Protein AF-U6RQ73-F1 (afdb_monomer_lite)

Structure (mmCIF, N/CA/C/O backbone):
data_AF-U6RQ73-F1
#
_entry.id   AF-U6RQ73-F1
#
loop_
_atom_site.group_PDB
_atom_site.id
_atom_site.type_symbol
_atom_site.label_atom_id
_atom_site.label_alt_id
_atom_site.label_comp_id
_atom_site.label_asym_id
_atom_site.label_entity_id
_atom_site.label_seq_id
_atom_site.pdbx_PDB_ins_code
_atom_site.Cartn_x
_atom_site.Cartn_y
_atom_site.Cartn_z
_atom_site.occupancy
_atom_site.B_iso_or_equiv
_atom_site.auth_seq_id
_atom_site.auth_comp_id
_atom_site.auth_asym_id
_atom_site.auth_atom_id
_atom_site.pdbx_PDB_model_num
ATOM 1 N N . MET A 1 1 ? -0.072 -23.131 13.812 1.00 38.81 1 MET A N 1
ATOM 2 C CA . MET A 1 1 ? -0.019 -21.682 14.086 1.00 38.81 1 MET A CA 1
ATOM 3 C C . MET A 1 1 ? -0.961 -21.025 13.100 1.00 38.81 1 MET A C 1
ATOM 5 O O . MET A 1 1 ? -0.625 -20.940 11.928 1.00 38.81 1 MET A O 1
ATOM 9 N N . ASN A 1 2 ? -2.170 -20.684 13.539 1.00 45.22 2 ASN A N 1
ATOM 10 C CA . ASN A 1 2 ? -3.059 -19.852 12.737 1.00 45.22 2 ASN A CA 1
ATOM 11 C C . ASN A 1 2 ? -2.537 -18.428 12.930 1.00 45.22 2 ASN A C 1
ATOM 13 O O . ASN A 1 2 ? -2.812 -17.813 13.953 1.00 45.22 2 ASN A O 1
ATOM 17 N N . ASN A 1 3 ? -1.644 -17.980 12.048 1.00 57.88 3 ASN A N 1
ATOM 18 C CA . ASN A 1 3 ? -1.165 -16.604 12.094 1.00 57.88 3 ASN A CA 1
ATOM 19 C C . ASN A 1 3 ? -2.303 -15.734 11.569 1.00 57.88 3 ASN A C 1
ATOM 21 O O . ASN A 1 3 ? -2.470 -15.640 10.353 1.00 57.88 3 ASN A O 1
ATOM 25 N N . ASP A 1 4 ? -3.092 -15.157 12.474 1.00 64.44 4 ASP A N 1
ATOM 26 C CA . ASP A 1 4 ? -4.132 -14.183 12.147 1.00 64.44 4 ASP A CA 1
ATOM 27 C C . ASP A 1 4 ? -3.492 -13.030 11.369 1.00 64.44 4 ASP A C 1
ATOM 29 O O . ASP A 1 4 ? -2.818 -12.160 11.914 1.00 64.44 4 ASP A O 1
ATOM 33 N N . THR A 1 5 ? -3.629 -13.113 10.052 1.00 87.44 5 THR A N 1
ATOM 34 C CA . THR A 1 5 ? -2.995 -12.239 9.075 1.00 87.44 5 THR A CA 1
ATOM 35 C C . THR A 1 5 ? -4.120 -11.541 8.336 1.00 87.44 5 THR A C 1
ATOM 37 O O . THR A 1 5 ? -4.979 -12.204 7.748 1.00 87.44 5 THR A O 1
ATOM 40 N N . LEU A 1 6 ? -4.143 -10.211 8.370 1.00 95.38 6 LEU A N 1
ATOM 41 C CA . LEU A 1 6 ? -5.157 -9.434 7.665 1.00 95.38 6 LEU A CA 1
ATOM 42 C C . LEU A 1 6 ? -4.652 -9.093 6.266 1.00 95.38 6 LEU A C 1
ATOM 44 O O . LEU A 1 6 ? -3.599 -8.482 6.110 1.00 95.38 6 LEU A O 1
ATOM 48 N N . ILE A 1 7 ? -5.426 -9.454 5.246 1.00 96.94 7 ILE A N 1
ATOM 49 C CA . ILE A 1 7 ? -5.105 -9.142 3.853 1.00 96.94 7 ILE A CA 1
ATOM 50 C C . ILE A 1 7 ? -6.001 -8.000 3.381 1.00 96.94 7 ILE A C 1
ATOM 52 O O . ILE A 1 7 ? -7.220 -8.144 3.265 1.00 96.94 7 ILE A O 1
ATOM 56 N N . LEU A 1 8 ? -5.388 -6.864 3.064 1.00 97.56 8 LEU A N 1
ATOM 57 C CA . LEU A 1 8 ? -6.050 -5.708 2.480 1.00 97.56 8 LEU A CA 1
ATOM 58 C C . LEU A 1 8 ? -5.952 -5.782 0.958 1.00 97.56 8 LEU A C 1
ATOM 60 O O . LEU A 1 8 ? -4.917 -5.484 0.361 1.00 97.56 8 LEU A O 1
ATOM 64 N N . GLN A 1 9 ? -7.061 -6.149 0.325 1.00 97.50 9 GLN A N 1
ATOM 65 C CA . GLN A 1 9 ? -7.201 -6.099 -1.127 1.00 97.50 9 GLN A CA 1
ATOM 66 C C . GLN A 1 9 ? -7.315 -4.647 -1.589 1.00 97.50 9 GLN A C 1
ATOM 68 O O . GLN A 1 9 ? -8.130 -3.890 -1.053 1.00 97.50 9 GLN A O 1
ATOM 73 N N . SER A 1 10 ? -6.533 -4.246 -2.593 1.00 96.69 10 SER A N 1
ATOM 74 C CA . SER A 1 10 ? -6.649 -2.900 -3.164 1.00 96.69 10 SER A CA 1
ATOM 75 C C . SER A 1 10 ? -7.928 -2.735 -3.995 1.00 96.69 10 SER A C 1
ATOM 77 O O . SER A 1 10 ? -8.495 -1.647 -4.070 1.00 96.69 10 SER A O 1
ATOM 79 N N . LYS A 1 11 ? -8.431 -3.822 -4.588 1.00 95.75 11 LYS A N 1
ATOM 80 C CA . LYS A 1 11 ? -9.717 -3.832 -5.292 1.00 95.75 11 LYS A CA 1
ATOM 81 C C . LYS A 1 11 ? -10.897 -3.891 -4.315 1.00 95.75 11 LYS A C 1
ATOM 83 O O . LYS A 1 11 ? -10.789 -4.564 -3.292 1.00 95.75 11 LYS A O 1
ATOM 88 N N . PRO A 1 12 ? -12.036 -3.251 -4.638 1.00 95.69 12 PRO A N 1
ATOM 89 C CA . PRO A 1 12 ? -12.278 -2.351 -5.781 1.00 95.69 12 PRO A CA 1
ATOM 90 C C . PRO A 1 12 ? -11.833 -0.896 -5.519 1.00 95.69 12 PRO A C 1
ATOM 92 O O . PRO A 1 12 ? -11.994 -0.014 -6.361 1.00 95.69 12 PRO A O 1
ATOM 95 N N . TYR A 1 13 ? -11.291 -0.616 -4.334 1.00 95.69 13 TYR A N 1
ATOM 96 C CA . TYR A 1 13 ? -11.025 0.735 -3.836 1.00 95.69 13 TYR A CA 1
ATOM 97 C C . TYR A 1 13 ? -10.049 1.549 -4.696 1.00 95.69 13 TYR A C 1
ATOM 99 O O . TYR A 1 13 ? -10.121 2.780 -4.712 1.00 95.69 13 TYR A O 1
ATOM 107 N N . THR A 1 14 ? -9.146 0.883 -5.416 1.00 94.94 14 THR A N 1
ATOM 108 C CA . THR A 1 14 ? -8.063 1.525 -6.173 1.00 94.94 14 THR A CA 1
ATOM 109 C C . THR A 1 14 ? -8.147 1.309 -7.683 1.00 94.94 14 THR A C 1
ATOM 111 O O . THR A 1 14 ? -7.167 1.558 -8.378 1.00 94.94 14 THR A O 1
ATOM 114 N N . ASP A 1 15 ? -9.292 0.891 -8.232 1.00 93.00 15 ASP A N 1
ATOM 115 C CA . ASP A 1 15 ? -9.430 0.609 -9.676 1.00 93.00 15 ASP A CA 1
ATOM 116 C C . ASP A 1 15 ? -9.199 1.841 -10.571 1.00 93.00 15 ASP A C 1
ATOM 118 O O . ASP A 1 15 ? -8.918 1.717 -11.761 1.00 93.00 15 ASP A O 1
ATOM 122 N N . LYS A 1 16 ? -9.300 3.044 -9.993 1.00 92.94 16 LYS A N 1
ATOM 123 C CA . LYS A 1 16 ? -9.040 4.323 -10.672 1.00 92.94 16 LYS A CA 1
ATOM 124 C C . LYS A 1 16 ? -7.595 4.811 -10.526 1.00 92.94 16 LYS A C 1
ATOM 126 O O . LYS A 1 16 ? -7.251 5.837 -11.106 1.00 92.94 16 LYS A O 1
ATOM 131 N N . VAL A 1 17 ? -6.763 4.125 -9.742 1.00 92.69 17 VAL A N 1
ATOM 132 C CA . VAL A 1 17 ? -5.343 4.460 -9.591 1.00 92.69 17 VAL A CA 1
ATOM 133 C C . VAL A 1 17 ? -4.576 3.792 -10.724 1.00 92.69 17 VAL A C 1
ATOM 135 O O . VAL A 1 17 ? -4.530 2.569 -10.799 1.00 92.69 17 VAL A O 1
ATOM 138 N N . ILE A 1 18 ? -4.001 4.598 -11.617 1.00 91.00 18 ILE A N 1
ATOM 139 C CA . ILE A 1 18 ? -3.363 4.127 -12.851 1.00 91.00 18 ILE A CA 1
ATOM 140 C C . ILE A 1 18 ? -1.833 4.199 -12.731 1.00 91.00 18 ILE A C 1
ATOM 142 O O . ILE A 1 18 ? -1.289 5.224 -12.316 1.00 91.00 18 ILE A O 1
ATOM 146 N N . GLY A 1 19 ? -1.163 3.100 -13.088 1.00 89.50 19 GLY A N 1
ATOM 147 C CA . GLY A 1 19 ? 0.281 2.996 -13.303 1.00 89.50 19 GLY A CA 1
ATOM 148 C C . GLY A 1 19 ? 0.669 3.329 -14.744 1.00 89.50 19 GLY A C 1
ATOM 149 O O . GLY A 1 19 ? 0.197 4.316 -15.305 1.00 89.50 19 GLY A O 1
ATOM 150 N N . PHE A 1 20 ? 1.533 2.523 -15.363 1.00 91.81 20 PHE A N 1
ATOM 151 C CA . PHE A 1 20 ? 1.981 2.777 -16.737 1.00 91.81 20 PHE A CA 1
ATOM 152 C C . PHE A 1 20 ? 0.935 2.402 -17.799 1.00 91.81 20 PHE A C 1
ATOM 154 O O . PHE A 1 20 ? 0.707 3.168 -18.730 1.00 91.81 20 PHE A O 1
ATOM 161 N N . ALA A 1 21 ? 0.288 1.243 -17.674 1.00 91.94 21 ALA A N 1
ATOM 162 C CA . ALA A 1 21 ? -0.614 0.689 -18.690 1.00 91.94 21 ALA A CA 1
ATOM 163 C C . ALA A 1 21 ? -1.995 0.292 -18.137 1.00 91.94 21 ALA A C 1
ATOM 165 O O . ALA A 1 21 ? -2.794 -0.364 -18.813 1.00 91.94 21 ALA A O 1
ATOM 166 N N . GLY A 1 22 ? -2.306 0.694 -16.907 1.00 92.75 22 GLY A N 1
ATOM 167 C CA . GLY A 1 22 ? -3.616 0.490 -16.305 1.00 92.75 22 GLY A CA 1
ATOM 168 C C . GLY A 1 22 ? -3.561 0.479 -14.782 1.00 92.75 22 GLY A C 1
ATOM 169 O O . GLY A 1 22 ? -2.581 0.935 -14.195 1.00 92.75 22 GLY A O 1
ATOM 170 N N . PRO A 1 23 ? -4.614 -0.033 -14.131 1.00 94.12 23 PRO A N 1
ATOM 171 C CA . PRO A 1 23 ? -4.621 -0.195 -12.687 1.00 94.12 23 PRO A CA 1
ATOM 172 C C . PRO A 1 23 ? -3.510 -1.130 -12.206 1.00 94.12 23 PRO A C 1
ATOM 174 O O . PRO A 1 23 ? -3.203 -2.129 -12.862 1.00 94.12 23 PRO A O 1
ATOM 177 N N . THR A 1 24 ? -2.963 -0.834 -11.030 1.00 94.75 24 THR A N 1
ATOM 178 C CA . THR A 1 24 ? -1.898 -1.609 -10.372 1.00 94.75 24 THR A CA 1
ATOM 179 C C . THR A 1 24 ? -2.435 -2.315 -9.124 1.00 94.75 24 THR A C 1
ATOM 181 O O . THR A 1 24 ? -2.121 -1.894 -8.012 1.00 94.75 24 THR A O 1
ATOM 184 N N . PRO A 1 25 ? -3.296 -3.343 -9.261 1.00 96.75 25 PRO A N 1
ATOM 185 C CA . PRO A 1 25 ? -3.868 -4.026 -8.110 1.00 96.75 25 PRO A CA 1
ATOM 186 C C . PRO A 1 25 ? -2.789 -4.695 -7.259 1.00 96.75 25 PRO A C 1
ATOM 188 O O . PRO A 1 25 ? -1.805 -5.211 -7.787 1.00 96.75 25 PRO A O 1
ATOM 191 N N . LEU A 1 26 ? -2.991 -4.704 -5.946 1.00 98.06 26 LEU A N 1
ATOM 192 C CA . LEU A 1 26 ? -2.067 -5.295 -4.983 1.00 98.06 26 LEU A CA 1
ATOM 193 C C . LEU A 1 26 ? -2.787 -5.759 -3.715 1.00 98.06 26 LEU A C 1
ATOM 195 O O . LEU A 1 26 ? -3.935 -5.389 -3.454 1.00 98.06 26 LEU A O 1
ATOM 199 N N . GLU A 1 27 ? -2.074 -6.547 -2.926 1.00 98.25 27 GLU A N 1
ATOM 200 C CA . GLU A 1 27 ? -2.434 -6.959 -1.575 1.00 98.25 27 GLU A CA 1
ATOM 201 C C . GLU A 1 27 ? -1.447 -6.331 -0.590 1.00 98.25 27 GLU A C 1
ATOM 203 O O . GLU A 1 27 ? -0.238 -6.346 -0.826 1.00 98.25 27 GLU A O 1
ATOM 208 N N . ILE A 1 28 ? -1.958 -5.789 0.514 1.00 98.44 28 ILE A N 1
ATOM 209 C CA . ILE A 1 28 ? -1.144 -5.381 1.665 1.00 98.44 28 ILE A CA 1
ATOM 210 C C . ILE A 1 28 ? -1.461 -6.348 2.793 1.00 98.44 28 ILE A C 1
ATOM 212 O O . ILE A 1 28 ? -2.622 -6.494 3.178 1.00 98.44 28 ILE A O 1
ATOM 216 N N . ILE A 1 29 ? -0.443 -7.019 3.304 1.00 98.00 29 ILE A N 1
ATOM 217 C CA . ILE A 1 29 ? -0.586 -8.067 4.303 1.00 98.00 29 ILE A CA 1
ATOM 218 C C . ILE A 1 29 ? -0.123 -7.497 5.640 1.00 98.00 29 ILE A C 1
ATOM 220 O O . ILE A 1 29 ? 1.003 -7.011 5.751 1.00 98.00 29 ILE A O 1
ATOM 224 N N . LEU A 1 30 ? -1.000 -7.529 6.643 1.00 97.88 30 LEU A N 1
ATOM 225 C CA . LEU A 1 30 ? -0.685 -7.140 8.012 1.00 97.88 30 LEU A CA 1
ATOM 226 C C . LEU A 1 30 ? -0.489 -8.388 8.867 1.00 97.88 30 LEU A C 1
ATOM 228 O O . LEU A 1 30 ? -1.312 -9.306 8.835 1.00 97.88 30 LEU A O 1
ATOM 232 N N . ASP A 1 31 ? 0.588 -8.409 9.641 1.00 96.50 31 ASP A N 1
ATOM 233 C CA . ASP A 1 31 ? 0.806 -9.429 10.657 1.00 96.50 31 ASP A CA 1
ATOM 234 C C . ASP A 1 31 ? -0.135 -9.255 11.863 1.00 96.50 31 ASP A C 1
ATOM 236 O O . ASP A 1 31 ? -0.881 -8.280 11.977 1.00 96.50 31 ASP A O 1
ATOM 240 N N . ALA A 1 32 ? -0.070 -10.203 12.799 1.00 93.88 32 ALA A N 1
ATOM 241 C CA . ALA A 1 32 ? -0.881 -10.185 14.015 1.00 93.88 32 ALA A CA 1
ATOM 242 C C . ALA A 1 32 ? -0.596 -8.980 14.938 1.00 93.88 32 ALA A C 1
ATOM 244 O O . ALA A 1 32 ? -1.393 -8.690 15.828 1.00 93.88 32 ALA A O 1
ATOM 245 N N . SER A 1 33 ? 0.525 -8.272 14.745 1.00 94.31 33 SER A N 1
ATOM 246 C CA . SER A 1 33 ? 0.834 -7.021 15.451 1.00 94.31 33 SER A CA 1
ATOM 247 C C . SER A 1 33 ? 0.265 -5.780 14.753 1.00 94.31 33 SER A C 1
ATOM 249 O O . SER A 1 33 ? 0.425 -4.666 15.250 1.00 94.31 33 SER A O 1
ATOM 251 N N . GLY A 1 34 ? -0.408 -5.959 13.611 1.00 95.56 34 GLY A N 1
ATOM 252 C CA . GLY A 1 34 ? -0.969 -4.882 12.801 1.00 95.56 34 GLY A CA 1
ATOM 253 C C . GLY A 1 34 ? 0.067 -4.156 11.943 1.00 95.56 34 GLY A C 1
ATOM 254 O O . GLY A 1 34 ? -0.222 -3.071 11.438 1.00 95.56 34 GLY A O 1
ATOM 255 N N . LYS A 1 35 ? 1.269 -4.717 11.774 1.00 97.62 35 LYS A N 1
ATOM 256 C CA . LYS A 1 35 ? 2.331 -4.148 10.935 1.00 97.62 35 LYS A CA 1
ATOM 257 C C . LYS A 1 35 ? 2.320 -4.780 9.553 1.00 97.62 35 LYS A C 1
ATOM 259 O O . LYS A 1 35 ? 2.013 -5.958 9.400 1.00 97.62 35 LYS A O 1
ATOM 264 N N . ILE A 1 36 ? 2.680 -3.997 8.541 1.00 98.38 36 ILE A N 1
ATOM 265 C CA . ILE A 1 36 ? 2.796 -4.469 7.162 1.00 98.38 36 ILE A CA 1
ATOM 266 C C . ILE A 1 36 ? 3.944 -5.474 7.098 1.00 98.38 36 ILE A C 1
ATOM 268 O O . ILE A 1 36 ? 5.106 -5.117 7.293 1.00 98.38 36 ILE A O 1
ATOM 272 N N . SER A 1 37 ? 3.625 -6.731 6.823 1.00 97.81 37 SER A N 1
ATOM 273 C CA . SER A 1 37 ? 4.616 -7.789 6.631 1.00 97.81 37 SER A CA 1
ATOM 274 C C . SER A 1 37 ? 5.041 -7.896 5.170 1.00 97.81 37 SER A C 1
ATOM 276 O O . SER A 1 37 ? 6.211 -8.158 4.887 1.00 97.81 37 SER A O 1
ATOM 278 N N . GLU A 1 38 ? 4.115 -7.646 4.242 1.00 97.75 38 GLU A N 1
ATOM 279 C CA . GLU A 1 38 ? 4.362 -7.756 2.809 1.00 97.75 38 GLU A CA 1
ATOM 280 C C . GLU A 1 38 ? 3.397 -6.884 1.991 1.00 97.75 38 GLU A C 1
ATOM 282 O O . GLU A 1 38 ? 2.217 -6.741 2.318 1.00 97.75 38 GLU A O 1
ATOM 287 N N . VAL A 1 39 ? 3.901 -6.333 0.883 1.00 98.25 39 VAL A N 1
ATOM 288 C CA . VAL A 1 39 ? 3.085 -5.776 -0.202 1.00 98.25 39 VAL A CA 1
ATOM 289 C C . VAL A 1 39 ? 3.306 -6.625 -1.445 1.00 98.25 39 VAL A C 1
ATOM 291 O O . VAL A 1 39 ? 4.428 -6.743 -1.938 1.00 98.25 39 VAL A O 1
ATOM 294 N N . LYS A 1 40 ? 2.228 -7.189 -1.982 1.00 97.12 40 LYS A N 1
ATOM 295 C CA . LYS A 1 40 ? 2.274 -8.093 -3.129 1.00 97.12 40 LYS A CA 1
ATOM 296 C C . LYS A 1 40 ? 1.530 -7.500 -4.309 1.00 97.12 40 LYS A C 1
ATOM 298 O O . LYS A 1 40 ? 0.323 -7.283 -4.255 1.00 97.12 40 LYS A O 1
ATOM 303 N N . LEU A 1 41 ? 2.245 -7.274 -5.406 1.00 96.56 41 LEU A N 1
ATOM 304 C CA . LEU A 1 41 ? 1.629 -6.831 -6.650 1.00 96.56 41 LEU A CA 1
ATOM 305 C C . LEU A 1 41 ? 0.821 -7.979 -7.273 1.00 96.56 41 LEU A C 1
ATOM 307 O O . LEU A 1 41 ? 1.322 -9.094 -7.430 1.00 96.56 41 LEU A O 1
ATOM 311 N N . LEU A 1 42 ? -0.426 -7.703 -7.641 1.00 96.25 42 LEU A N 1
ATOM 312 C CA . LEU A 1 42 ? -1.292 -8.637 -8.355 1.00 96.25 42 LEU A CA 1
ATOM 313 C C . LEU 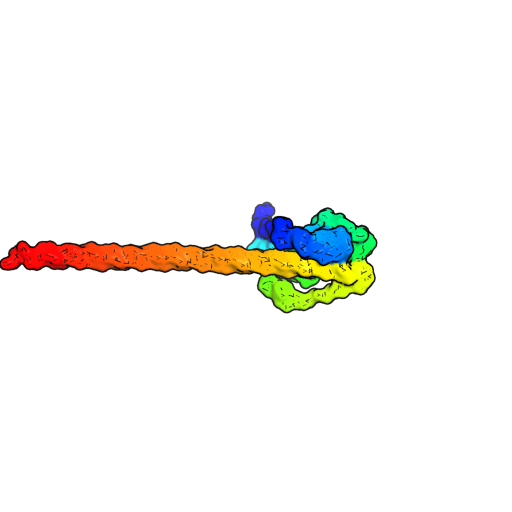A 1 42 ? -1.105 -8.490 -9.878 1.00 96.25 42 LEU A C 1
ATOM 315 O O . LEU A 1 42 ? -0.499 -7.514 -10.344 1.00 96.25 42 LEU A O 1
ATOM 319 N N . PRO A 1 43 ? -1.636 -9.433 -10.683 1.00 94.31 43 PRO A N 1
ATOM 320 C CA . PRO A 1 43 ? -1.606 -9.320 -12.135 1.00 94.31 43 PRO A CA 1
ATOM 321 C C . PRO A 1 43 ? -2.148 -7.970 -12.612 1.00 94.31 43 PRO A C 1
ATOM 323 O O . PRO A 1 43 ? -3.255 -7.555 -12.259 1.00 94.31 43 PRO A O 1
ATOM 326 N N . ASN A 1 44 ? -1.349 -7.287 -13.421 1.00 92.75 44 ASN A N 1
ATOM 327 C CA . ASN A 1 44 ? -1.613 -5.944 -13.916 1.00 92.75 44 ASN A CA 1
ATOM 328 C C . ASN A 1 44 ? -1.202 -5.844 -15.391 1.00 92.75 44 ASN A C 1
ATOM 330 O O . ASN A 1 44 ? -0.718 -6.812 -15.978 1.00 92.75 44 ASN A O 1
ATOM 334 N N . LYS A 1 45 ? -1.460 -4.688 -16.004 1.00 93.38 45 LYS A N 1
ATOM 335 C CA . LYS A 1 45 ? -1.212 -4.467 -17.434 1.00 93.38 45 LYS A CA 1
ATOM 336 C C . LYS A 1 45 ? 0.121 -3.780 -17.727 1.00 93.38 45 LYS A C 1
ATOM 338 O O . LYS A 1 45 ? 0.426 -3.590 -18.901 1.00 93.38 45 LYS A O 1
ATOM 343 N N . ASP A 1 46 ? 0.890 -3.396 -16.707 1.00 91.62 46 ASP A N 1
ATOM 344 C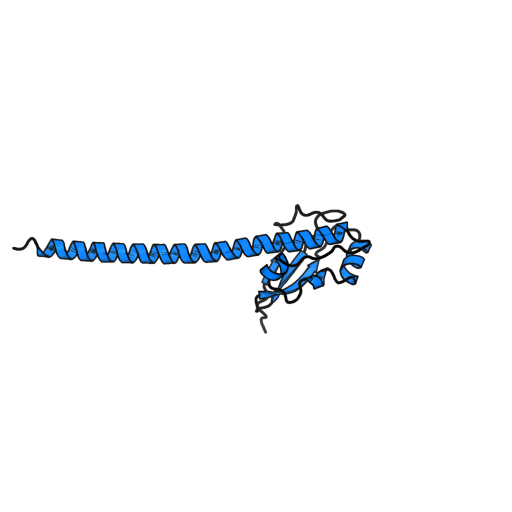 CA . ASP A 1 46 ? 2.174 -2.725 -16.905 1.00 91.62 46 ASP A CA 1
ATOM 345 C C . ASP A 1 46 ? 3.173 -3.654 -17.595 1.00 91.62 46 ASP A C 1
ATOM 347 O O . ASP A 1 46 ? 3.150 -4.877 -17.443 1.00 91.62 46 ASP A O 1
ATOM 351 N N . THR A 1 47 ? 4.074 -3.058 -18.377 1.00 94.19 47 THR A N 1
ATOM 352 C CA . THR A 1 47 ? 5.102 -3.813 -19.088 1.00 94.19 47 THR A CA 1
ATOM 353 C C . THR A 1 47 ? 5.972 -4.570 -18.076 1.00 94.19 47 THR A C 1
ATOM 355 O O . THR A 1 47 ? 6.557 -3.923 -17.200 1.00 94.19 47 THR A O 1
ATOM 358 N N . PRO A 1 48 ? 6.152 -5.901 -18.216 1.00 94.81 48 PRO A N 1
ATOM 359 C CA . PRO A 1 48 ? 6.868 -6.724 -17.235 1.00 94.81 48 PRO A CA 1
ATOM 360 C C . PRO A 1 48 ? 8.251 -6.188 -16.850 1.00 94.81 48 PRO A C 1
ATOM 362 O O . PRO A 1 48 ? 8.632 -6.232 -15.686 1.00 94.81 48 PRO A O 1
ATOM 365 N N . LYS A 1 49 ? 8.974 -5.597 -17.812 1.00 96.94 49 LYS A N 1
ATOM 366 C CA . LYS A 1 49 ? 10.275 -4.955 -17.581 1.00 96.94 49 LYS A CA 1
ATOM 367 C C . LYS A 1 49 ? 10.223 -3.867 -16.497 1.00 96.94 49 LYS A C 1
ATOM 369 O O . LYS A 1 49 ? 11.115 -3.814 -15.661 1.00 96.94 49 LYS A O 1
ATOM 374 N N . TYR A 1 50 ? 9.213 -2.996 -16.511 1.00 96.12 50 TYR A N 1
ATOM 375 C CA . TYR A 1 50 ? 9.103 -1.894 -15.545 1.00 96.12 50 TYR A CA 1
ATOM 376 C C . TYR A 1 50 ? 8.667 -2.384 -14.167 1.00 96.12 50 TYR A C 1
ATOM 378 O O . TYR A 1 50 ? 9.168 -1.899 -13.155 1.00 96.12 50 TYR A O 1
ATOM 386 N N . VAL A 1 51 ? 7.787 -3.387 -14.131 1.00 96.12 51 VAL A N 1
ATOM 387 C CA . VAL A 1 51 ? 7.410 -4.069 -12.888 1.00 96.12 51 VAL A CA 1
ATOM 388 C C . VAL A 1 51 ? 8.640 -4.698 -12.237 1.00 96.12 51 VAL A C 1
ATOM 390 O O . VAL A 1 51 ? 8.865 -4.489 -11.049 1.00 96.12 51 VAL A O 1
ATOM 393 N N . GLN A 1 52 ? 9.471 -5.395 -13.016 1.00 97.38 52 GLN A N 1
ATOM 394 C CA . GLN A 1 52 ? 10.683 -6.028 -12.501 1.00 97.38 52 GLN A CA 1
ATOM 395 C C . GLN A 1 52 ? 11.675 -5.002 -11.946 1.00 97.38 52 GLN A C 1
ATOM 397 O O . GLN A 1 52 ? 12.152 -5.180 -10.834 1.00 97.38 52 GLN A O 1
ATOM 402 N N . ILE A 1 53 ? 11.906 -3.887 -12.652 1.00 97.69 53 ILE A N 1
ATOM 403 C CA . ILE A 1 53 ? 12.755 -2.790 -12.155 1.00 97.69 53 ILE A CA 1
ATOM 404 C C . ILE A 1 53 ? 12.256 -2.281 -10.793 1.00 97.69 53 ILE A C 1
ATOM 406 O O . ILE A 1 53 ? 13.052 -2.091 -9.881 1.00 97.69 53 ILE A O 1
ATOM 410 N N . ALA A 1 54 ? 10.943 -2.088 -10.631 1.00 97.25 54 ALA A N 1
ATOM 411 C CA . ALA A 1 54 ? 10.379 -1.642 -9.359 1.00 97.25 54 ALA A CA 1
ATOM 412 C C . ALA A 1 54 ? 10.536 -2.685 -8.234 1.00 97.25 54 ALA A C 1
ATOM 414 O O . ALA A 1 54 ? 10.761 -2.318 -7.081 1.00 97.25 54 ALA A O 1
ATOM 415 N N . ILE A 1 55 ? 10.415 -3.978 -8.553 1.00 96.56 55 ILE A N 1
ATOM 416 C CA . ILE A 1 55 ? 10.612 -5.076 -7.594 1.00 96.56 55 ILE A CA 1
ATOM 417 C C . ILE A 1 55 ? 12.082 -5.175 -7.173 1.00 96.56 55 ILE A C 1
ATOM 419 O O . ILE A 1 55 ? 12.357 -5.270 -5.976 1.00 96.56 55 ILE A O 1
ATOM 423 N N . ASP A 1 56 ? 13.006 -5.126 -8.131 1.00 97.94 56 ASP A N 1
ATOM 424 C CA . ASP A 1 56 ? 14.448 -5.278 -7.904 1.00 97.94 56 ASP A CA 1
ATOM 425 C C . ASP A 1 56 ? 15.026 -4.116 -7.088 1.00 97.94 56 ASP A C 1
ATOM 427 O O . ASP A 1 56 ? 15.876 -4.334 -6.227 1.00 97.94 56 ASP A O 1
ATOM 431 N N . ASP A 1 57 ? 14.506 -2.902 -7.287 1.00 97.94 57 ASP A N 1
ATOM 432 C CA . ASP A 1 57 ? 14.840 -1.723 -6.474 1.00 97.94 57 ASP A CA 1
ATOM 433 C C . ASP A 1 57 ? 14.259 -1.796 -5.046 1.00 97.94 57 ASP A C 1
ATOM 435 O O . ASP A 1 57 ? 14.547 -0.972 -4.184 1.00 97.94 57 ASP A O 1
ATOM 439 N N . GLY A 1 58 ? 13.439 -2.812 -4.760 1.00 97.62 58 GLY A N 1
ATOM 440 C CA . GLY A 1 58 ? 12.889 -3.054 -3.432 1.00 97.62 58 GLY A CA 1
ATOM 441 C C . GLY A 1 58 ? 11.662 -2.209 -3.100 1.00 97.62 58 GLY A C 1
ATOM 442 O O . GLY A 1 58 ? 11.281 -2.157 -1.929 1.00 97.62 58 GLY A O 1
ATOM 443 N N . LEU A 1 59 ? 10.995 -1.606 -4.093 1.00 98.31 59 LEU A N 1
ATOM 444 C CA . LEU A 1 59 ? 9.849 -0.718 -3.870 1.00 98.31 59 LEU A CA 1
ATOM 445 C C . LEU A 1 59 ? 8.758 -1.372 -3.014 1.00 98.31 59 LEU A C 1
ATOM 447 O O . LEU A 1 59 ? 8.260 -0.757 -2.078 1.00 98.31 59 LEU A O 1
ATOM 451 N N . LEU A 1 60 ? 8.409 -2.634 -3.288 1.00 97.88 60 LEU A N 1
ATOM 452 C CA . LEU A 1 60 ? 7.364 -3.353 -2.542 1.00 97.88 60 LEU A CA 1
ATOM 453 C C . LEU A 1 60 ? 7.709 -3.559 -1.058 1.00 97.88 60 LEU A C 1
ATOM 455 O O . LEU A 1 60 ? 6.815 -3.712 -0.234 1.00 97.88 60 LEU A O 1
ATOM 459 N N . LYS A 1 61 ? 8.996 -3.521 -0.699 1.00 98.25 61 LYS A N 1
ATOM 460 C CA . LYS A 1 61 ? 9.470 -3.688 0.681 1.00 98.25 61 LYS A CA 1
ATOM 461 C C . LYS A 1 61 ? 9.547 -2.365 1.442 1.00 98.25 61 LYS A C 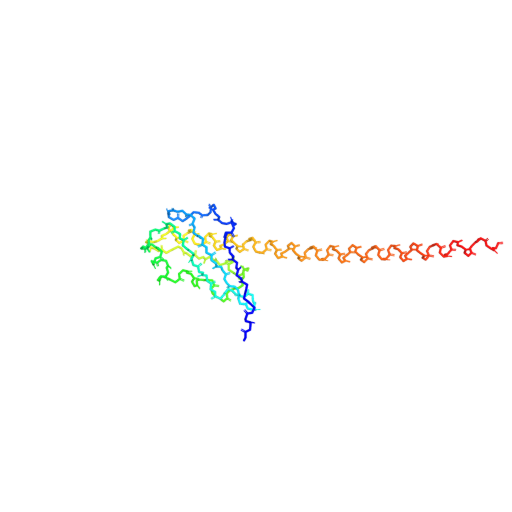1
ATOM 463 O O . LYS A 1 61 ? 9.832 -2.379 2.637 1.00 98.25 61 LYS A O 1
ATOM 468 N N . ALA A 1 62 ? 9.284 -1.229 0.787 1.00 98.38 62 ALA A N 1
ATOM 469 C CA . ALA A 1 62 ? 9.421 0.101 1.381 1.00 98.38 62 ALA A CA 1
ATOM 470 C C . ALA A 1 62 ? 8.532 0.322 2.619 1.00 98.38 62 ALA A C 1
ATOM 472 O O . ALA A 1 62 ? 8.815 1.215 3.420 1.00 98.38 62 ALA A O 1
ATOM 473 N N . TRP A 1 63 ? 7.481 -0.487 2.781 1.00 98.56 63 TRP A N 1
ATOM 474 C CA . TRP A 1 63 ? 6.516 -0.385 3.875 1.00 98.56 63 TRP A CA 1
ATOM 475 C C . TRP A 1 63 ? 6.649 -1.474 4.945 1.00 98.56 63 TRP A C 1
ATOM 477 O O . TRP A 1 63 ? 5.926 -1.426 5.937 1.00 98.56 63 TRP A O 1
ATOM 487 N N . ASN A 1 64 ? 7.557 -2.439 4.781 1.00 98.31 64 ASN A N 1
ATOM 488 C CA . ASN A 1 64 ? 7.661 -3.565 5.707 1.00 98.31 64 ASN A CA 1
ATOM 489 C C . ASN A 1 64 ? 8.015 -3.097 7.131 1.00 98.31 64 ASN A C 1
ATOM 491 O O . ASN A 1 64 ? 8.906 -2.271 7.329 1.00 98.31 64 ASN A O 1
ATOM 495 N N . GLY A 1 65 ? 7.325 -3.654 8.126 1.00 98.00 65 GLY A N 1
ATOM 496 C CA . GLY A 1 65 ? 7.488 -3.347 9.549 1.00 98.00 65 GLY A CA 1
ATOM 497 C C . GLY A 1 65 ? 6.778 -2.075 10.026 1.00 98.00 65 GLY A C 1
ATOM 498 O O . GLY A 1 65 ? 6.777 -1.800 11.232 1.00 98.00 65 GLY A O 1
ATOM 499 N N . LEU A 1 66 ? 6.159 -1.316 9.120 1.00 98.50 66 LEU A N 1
ATOM 500 C CA . LEU A 1 66 ? 5.413 -0.104 9.450 1.00 98.50 66 LEU A CA 1
ATOM 501 C C . LEU A 1 66 ? 3.965 -0.431 9.800 1.00 98.50 66 LEU A C 1
ATOM 503 O O . LEU A 1 66 ? 3.367 -1.345 9.231 1.00 98.50 66 LEU A O 1
ATOM 507 N N . THR A 1 67 ? 3.375 0.341 10.706 1.00 98.25 67 THR A N 1
ATOM 508 C CA . THR A 1 67 ? 1.915 0.375 10.847 1.00 98.25 67 THR A CA 1
ATOM 509 C C . THR A 1 67 ? 1.279 1.075 9.637 1.00 98.25 67 THR A C 1
ATOM 511 O O . THR A 1 67 ? 1.951 1.845 8.943 1.00 98.25 67 THR A O 1
ATOM 514 N N . PRO A 1 68 ? -0.021 0.868 9.369 1.00 98.06 68 PRO A N 1
ATOM 515 C CA . PRO A 1 68 ? -0.753 1.611 8.343 1.00 98.06 68 PRO A CA 1
ATOM 516 C C . PRO A 1 68 ? -0.596 3.137 8.443 1.00 98.06 68 PRO A C 1
ATOM 518 O O . PRO A 1 68 ? -0.391 3.800 7.425 1.00 98.06 68 PRO A O 1
ATOM 521 N N . GLN A 1 69 ? -0.612 3.700 9.653 1.00 97.56 69 GLN A N 1
ATOM 522 C CA . GLN A 1 69 ? -0.442 5.138 9.875 1.00 97.56 69 GLN A CA 1
ATOM 523 C C . GLN A 1 69 ? 0.988 5.604 9.567 1.00 97.56 69 GLN A C 1
ATOM 525 O O . GLN A 1 69 ? 1.178 6.622 8.901 1.00 97.56 69 GLN A O 1
ATOM 530 N N . GLU A 1 70 ? 2.002 4.850 10.003 1.00 98.31 70 GLU A N 1
ATOM 531 C CA . GLU A 1 70 ? 3.410 5.130 9.684 1.00 98.31 70 GLU A CA 1
ATOM 532 C C . GLU A 1 70 ? 3.661 5.046 8.171 1.00 98.31 70 GLU A C 1
ATOM 534 O O . GLU A 1 70 ? 4.353 5.888 7.597 1.00 98.31 70 GLU A O 1
ATOM 539 N N . ALA A 1 71 ? 3.063 4.054 7.512 1.00 98.31 71 ALA A N 1
ATOM 540 C CA . ALA A 1 71 ? 3.155 3.843 6.075 1.00 98.31 71 ALA A CA 1
ATOM 541 C C . ALA A 1 71 ? 2.519 4.983 5.264 1.00 98.31 71 ALA A C 1
ATOM 543 O O . ALA A 1 71 ? 3.084 5.368 4.240 1.00 98.31 71 ALA A O 1
ATOM 544 N N . LEU A 1 72 ? 1.398 5.548 5.725 1.00 98.12 72 LEU A N 1
ATOM 545 C CA . LEU A 1 72 ? 0.776 6.736 5.124 1.00 98.12 72 LEU A CA 1
ATOM 546 C C . LEU A 1 72 ? 1.639 7.995 5.287 1.00 98.12 72 LEU A C 1
ATOM 548 O O . LEU A 1 72 ? 1.716 8.815 4.378 1.00 98.12 72 LEU A O 1
ATOM 552 N N . ALA A 1 73 ? 2.316 8.148 6.427 1.00 97.75 73 ALA A N 1
ATOM 553 C CA . ALA A 1 73 ? 3.203 9.285 6.672 1.00 97.75 73 ALA A CA 1
ATOM 554 C C . ALA A 1 73 ? 4.545 9.180 5.923 1.00 97.75 73 ALA A C 1
ATOM 556 O O . ALA A 1 73 ? 5.251 10.179 5.749 1.00 97.75 73 ALA A O 1
ATOM 557 N N . LYS A 1 74 ? 4.928 7.976 5.486 1.00 97.50 74 LYS A N 1
ATOM 558 C CA . LYS A 1 74 ? 6.199 7.734 4.806 1.00 97.50 74 LYS A CA 1
ATOM 559 C C . LYS A 1 74 ? 6.161 8.239 3.365 1.00 97.50 74 LYS A C 1
ATOM 561 O O . LYS A 1 74 ? 5.400 7.759 2.529 1.00 97.50 74 LYS A O 1
ATOM 566 N N . LYS A 1 75 ? 7.106 9.118 3.026 1.00 97.00 75 LYS A N 1
ATOM 567 C CA . LYS A 1 75 ? 7.413 9.442 1.631 1.00 97.00 75 LYS A CA 1
ATOM 568 C C . LYS A 1 75 ? 8.211 8.299 0.995 1.00 97.00 75 LYS A C 1
ATOM 570 O O . LYS A 1 75 ? 9.281 7.944 1.486 1.00 97.00 75 LYS A O 1
ATOM 575 N N . VAL A 1 76 ? 7.685 7.744 -0.093 1.00 97.62 76 VAL A N 1
ATOM 576 C CA . VAL A 1 76 ? 8.344 6.715 -0.907 1.00 97.62 76 VAL A CA 1
ATOM 577 C C . VAL A 1 76 ? 8.610 7.297 -2.287 1.00 97.62 76 VAL A C 1
ATOM 579 O O . VAL A 1 76 ? 7.703 7.845 -2.916 1.00 97.62 76 VAL A O 1
ATOM 582 N N . ASP A 1 77 ? 9.857 7.212 -2.739 1.00 97.06 77 ASP A N 1
ATOM 583 C CA . ASP A 1 77 ? 10.264 7.750 -4.031 1.00 97.06 77 ASP A CA 1
ATOM 584 C C . ASP A 1 77 ? 9.999 6.748 -5.163 1.00 97.06 77 ASP A C 1
ATOM 586 O O . ASP A 1 77 ? 9.965 5.532 -4.972 1.00 97.06 77 ASP A O 1
ATOM 590 N N . ALA A 1 78 ? 9.769 7.275 -6.365 1.00 97.38 78 ALA A N 1
ATOM 591 C CA . ALA A 1 78 ? 9.572 6.454 -7.551 1.00 97.38 78 ALA A CA 1
ATOM 592 C C . ALA A 1 78 ? 10.914 5.933 -8.088 1.00 97.38 78 ALA A C 1
ATOM 594 O O . ALA A 1 78 ? 11.917 6.645 -8.061 1.00 97.38 78 ALA A O 1
ATOM 595 N N . VAL A 1 79 ? 10.902 4.731 -8.664 1.00 97.88 79 VAL A N 1
ATOM 596 C CA . VAL A 1 79 ? 12.107 4.070 -9.172 1.00 97.88 79 VAL A CA 1
ATOM 597 C C . VAL A 1 79 ? 12.480 4.617 -10.551 1.00 97.88 79 VAL A C 1
ATOM 599 O O . VAL A 1 79 ? 11.632 4.774 -11.442 1.00 97.88 79 VAL A O 1
ATOM 602 N N . SER A 1 80 ? 13.766 4.910 -10.746 1.00 97.12 80 SER A N 1
ATOM 603 C CA . SER A 1 80 ? 14.300 5.353 -12.038 1.00 97.12 80 SER A CA 1
ATOM 604 C C . SER A 1 80 ? 14.123 4.269 -13.102 1.00 97.12 80 SER A C 1
ATOM 606 O O . SER A 1 80 ? 14.395 3.097 -12.870 1.00 97.12 80 SER A O 1
ATOM 608 N N . GLY A 1 81 ? 13.641 4.649 -14.287 1.00 95.88 81 GLY A N 1
ATOM 609 C CA . GLY A 1 81 ? 13.358 3.696 -15.367 1.00 95.88 81 GLY A CA 1
ATOM 610 C C . GLY A 1 81 ? 12.044 2.918 -15.218 1.00 95.88 81 GLY A C 1
ATOM 611 O O . GLY A 1 81 ? 11.668 2.226 -16.158 1.00 95.88 81 GLY A O 1
ATOM 612 N N . ALA A 1 82 ? 11.315 3.079 -14.106 1.00 97.06 82 ALA A N 1
ATOM 613 C CA . ALA A 1 82 ? 9.983 2.504 -13.876 1.00 97.06 82 ALA A CA 1
ATOM 614 C C . ALA A 1 82 ? 8.992 3.511 -13.258 1.00 97.06 82 ALA A C 1
ATOM 616 O O . ALA A 1 82 ? 8.015 3.129 -12.622 1.00 97.06 82 ALA A O 1
ATOM 617 N N . THR A 1 83 ? 9.212 4.815 -13.458 1.00 97.00 83 THR A N 1
ATOM 618 C CA . THR A 1 83 ? 8.552 5.893 -12.702 1.00 97.00 83 THR A CA 1
ATOM 619 C C . THR A 1 83 ? 7.022 5.825 -12.689 1.00 97.00 83 THR A C 1
ATOM 621 O O . THR A 1 83 ? 6.421 6.011 -11.633 1.00 97.00 83 THR A O 1
ATOM 624 N N . PHE A 1 84 ? 6.376 5.568 -13.831 1.00 96.31 84 PHE A N 1
ATOM 625 C CA . PHE A 1 84 ? 4.910 5.482 -13.904 1.00 96.31 84 PHE A CA 1
ATOM 626 C C . PHE A 1 84 ? 4.367 4.253 -13.167 1.00 96.31 84 PHE A C 1
ATOM 628 O O . PHE A 1 84 ? 3.434 4.383 -12.376 1.00 96.31 84 PHE A O 1
ATOM 635 N N . THR A 1 85 ? 4.997 3.091 -13.357 1.00 97.06 85 THR A N 1
ATOM 636 C CA . THR A 1 85 ? 4.672 1.859 -12.624 1.00 97.06 85 THR A CA 1
ATOM 637 C C . THR A 1 85 ? 4.866 2.056 -11.121 1.00 97.06 85 THR A C 1
ATOM 639 O O . THR A 1 85 ? 3.955 1.772 -10.345 1.00 97.06 85 THR A O 1
ATOM 642 N N . SER A 1 86 ? 5.990 2.644 -10.691 1.00 98.00 86 SER A N 1
ATOM 643 C CA . SER A 1 86 ? 6.250 2.937 -9.277 1.00 98.00 86 SER A CA 1
ATOM 644 C C . SER A 1 86 ? 5.211 3.877 -8.680 1.00 98.00 86 SER A C 1
ATOM 646 O O . SER A 1 86 ? 4.702 3.607 -7.597 1.00 98.00 86 SER A O 1
ATOM 648 N N . ARG A 1 87 ? 4.847 4.958 -9.382 1.00 97.88 87 ARG A N 1
ATOM 649 C CA . ARG A 1 87 ? 3.802 5.886 -8.922 1.00 97.88 87 ARG A CA 1
ATOM 650 C C . ARG A 1 87 ? 2.446 5.196 -8.800 1.00 97.88 87 ARG A C 1
ATOM 652 O O . ARG A 1 87 ? 1.748 5.451 -7.825 1.00 97.88 87 ARG A O 1
ATOM 659 N N . GLY A 1 88 ? 2.093 4.310 -9.733 1.00 97.75 88 GLY A N 1
ATOM 660 C CA . GLY A 1 88 ? 0.876 3.498 -9.643 1.00 97.75 88 GLY A CA 1
ATOM 661 C C . GLY A 1 88 ? 0.846 2.652 -8.370 1.00 97.75 88 GLY A C 1
ATOM 662 O O . GLY A 1 88 ? -0.114 2.726 -7.600 1.00 97.75 88 GLY A O 1
ATOM 663 N N . ILE A 1 89 ? 1.936 1.929 -8.096 1.00 98.25 89 ILE A N 1
ATOM 664 C CA . ILE A 1 89 ? 2.096 1.107 -6.886 1.00 98.25 89 ILE A CA 1
ATOM 665 C C . ILE A 1 89 ? 2.001 1.970 -5.622 1.00 98.25 89 ILE A C 1
ATOM 667 O O . ILE A 1 89 ? 1.166 1.693 -4.764 1.00 98.25 89 ILE A O 1
ATOM 671 N N . ILE A 1 90 ? 2.797 3.041 -5.527 1.00 98.56 90 ILE A N 1
ATOM 672 C CA . ILE A 1 90 ? 2.837 3.945 -4.363 1.00 98.56 90 ILE A CA 1
ATOM 673 C C . ILE A 1 90 ? 1.448 4.526 -4.084 1.00 98.56 90 ILE A C 1
ATOM 675 O O . ILE A 1 90 ? 0.953 4.449 -2.960 1.00 98.56 90 ILE A O 1
ATOM 679 N N . ASN A 1 91 ? 0.786 5.054 -5.115 1.00 98.12 91 ASN A N 1
ATOM 680 C CA . ASN A 1 91 ? -0.547 5.634 -4.978 1.00 98.12 91 ASN A CA 1
ATOM 681 C C . ASN A 1 91 ? -1.589 4.579 -4.591 1.00 98.12 91 ASN A C 1
ATOM 683 O O . ASN A 1 91 ? -2.517 4.882 -3.845 1.00 98.12 91 ASN A O 1
ATOM 687 N N . THR A 1 92 ? -1.449 3.344 -5.078 1.00 98.38 92 THR A N 1
ATOM 688 C CA . THR A 1 92 ? -2.362 2.247 -4.739 1.00 98.38 92 THR A CA 1
ATOM 689 C C . THR A 1 92 ? -2.221 1.852 -3.274 1.00 98.38 92 THR A C 1
ATOM 691 O O . THR A 1 92 ? -3.236 1.735 -2.585 1.00 98.38 92 THR A O 1
ATOM 694 N N . VAL A 1 93 ? -0.985 1.701 -2.782 1.00 98.50 93 VAL A N 1
ATOM 695 C CA . VAL A 1 93 ? -0.716 1.424 -1.363 1.00 98.50 93 VAL A CA 1
ATOM 696 C C . VAL A 1 93 ? -1.308 2.531 -0.499 1.00 98.50 93 VAL A C 1
ATOM 698 O O . VAL A 1 93 ? -2.140 2.254 0.365 1.00 98.50 93 VAL A O 1
ATOM 701 N N . HIS A 1 94 ? -0.959 3.786 -0.792 1.00 98.19 94 HIS A N 1
ATOM 702 C CA . HIS A 1 94 ? -1.447 4.941 -0.043 1.00 98.19 94 HIS A CA 1
ATOM 703 C C . HIS A 1 94 ? -2.977 4.980 -0.018 1.00 98.19 94 HIS A C 1
ATOM 705 O O . HIS A 1 94 ? -3.590 5.066 1.045 1.00 98.19 94 HIS A O 1
ATOM 711 N N . LYS A 1 95 ? -3.621 4.820 -1.181 1.00 98.25 95 LYS A N 1
ATOM 712 C CA . LYS A 1 95 ? -5.078 4.891 -1.269 1.00 98.25 95 LYS A CA 1
ATOM 713 C C . LYS A 1 95 ? -5.770 3.770 -0.503 1.00 98.25 95 LYS A C 1
ATOM 715 O O . LYS A 1 95 ? -6.803 4.010 0.122 1.00 98.25 95 LYS A O 1
ATOM 720 N N . ARG A 1 96 ? -5.241 2.545 -0.549 1.00 98.12 96 ARG A N 1
ATOM 721 C CA . ARG A 1 96 ? -5.859 1.430 0.174 1.00 98.12 96 ARG A CA 1
ATOM 722 C C . ARG A 1 96 ? -5.716 1.588 1.687 1.00 98.12 96 ARG A C 1
ATOM 724 O O . ARG A 1 96 ? -6.676 1.282 2.400 1.00 98.12 96 ARG A O 1
ATOM 731 N N . LEU A 1 97 ? -4.571 2.083 2.158 1.00 98.25 97 LEU A N 1
ATOM 732 C CA . LEU A 1 97 ? -4.342 2.356 3.578 1.00 98.25 97 LEU A CA 1
ATOM 733 C C . LEU A 1 97 ? -5.225 3.502 4.095 1.00 98.25 97 LEU A C 1
ATOM 735 O O . LEU A 1 97 ? -5.803 3.357 5.165 1.00 98.25 97 LEU A O 1
ATOM 739 N N . GLU A 1 98 ? -5.442 4.573 3.320 1.00 97.88 98 GLU A N 1
ATOM 740 C CA . GLU A 1 98 ? -6.409 5.633 3.676 1.00 97.88 98 GLU A CA 1
ATOM 741 C C . GLU A 1 98 ? -7.807 5.064 3.947 1.00 97.88 98 GLU A C 1
ATOM 743 O O . GLU A 1 98 ? -8.471 5.435 4.913 1.00 97.88 98 GLU A O 1
ATOM 748 N N . VAL A 1 99 ? -8.266 4.160 3.075 1.00 97.62 99 VAL A N 1
ATOM 749 C CA . VAL A 1 99 ? -9.575 3.518 3.230 1.00 97.62 99 VAL A CA 1
ATOM 750 C C . VAL A 1 99 ? -9.605 2.656 4.487 1.00 97.62 99 VAL A C 1
ATOM 752 O O . VAL A 1 99 ? -10.583 2.715 5.223 1.00 97.62 99 VAL A O 1
ATOM 755 N N . TYR A 1 100 ? -8.546 1.890 4.748 1.00 97.06 100 TYR A N 1
ATOM 756 C CA . TYR A 1 100 ? -8.462 1.027 5.926 1.00 97.06 100 TYR A CA 1
ATOM 757 C C . TYR A 1 100 ? -8.531 1.834 7.232 1.00 97.06 100 TYR A C 1
ATOM 759 O O . TYR A 1 100 ? -9.317 1.512 8.118 1.00 97.06 100 TYR A O 1
ATOM 767 N N . GLU A 1 101 ? -7.792 2.938 7.321 1.00 95.94 101 GLU A N 1
ATOM 768 C CA . GLU A 1 101 ? -7.829 3.838 8.481 1.00 95.94 101 GLU A CA 1
ATOM 769 C C . GLU A 1 101 ? -9.203 4.504 8.665 1.00 95.94 101 GLU A C 1
ATOM 771 O O . GLU A 1 101 ? -9.709 4.657 9.783 1.00 95.94 101 GLU A O 1
ATOM 776 N N . ALA A 1 102 ? -9.865 4.863 7.563 1.00 94.69 102 ALA A N 1
ATOM 777 C CA . ALA A 1 102 ? -11.228 5.383 7.600 1.00 94.69 102 ALA A CA 1
ATOM 778 C C . ALA A 1 102 ? -12.253 4.317 8.034 1.00 94.69 102 ALA A C 1
ATOM 780 O O . ALA A 1 102 ? -13.245 4.645 8.685 1.00 94.69 102 ALA A O 1
ATOM 781 N N . GLU A 1 103 ? -12.039 3.049 7.675 1.00 93.81 103 GLU A N 1
ATOM 782 C CA . GLU A 1 103 ? -12.857 1.915 8.120 1.00 93.81 103 GLU A CA 1
ATOM 783 C C . GLU A 1 103 ? -12.687 1.688 9.634 1.00 93.81 103 GLU A C 1
ATOM 785 O O . GLU A 1 103 ? -13.695 1.625 10.339 1.00 93.81 103 GLU A O 1
ATOM 790 N N . GLN A 1 104 ? -11.448 1.688 10.143 1.00 90.50 104 GLN A N 1
ATOM 791 C CA . GLN A 1 104 ? -11.149 1.499 11.572 1.00 90.50 104 GLN A CA 1
ATOM 792 C C . GLN A 1 104 ? -11.687 2.633 12.459 1.00 90.50 104 GLN A C 1
ATO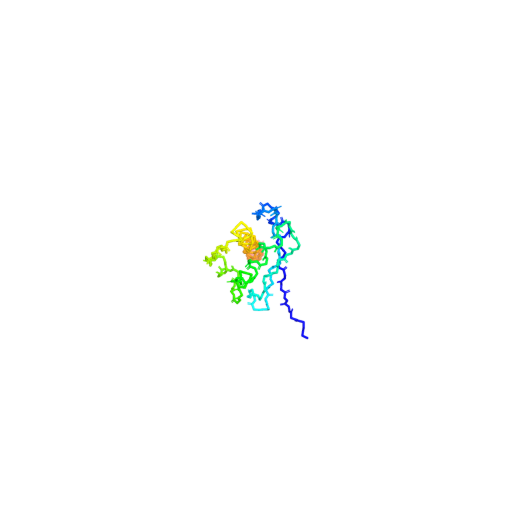M 794 O O . GLN A 1 104 ? -12.366 2.402 13.461 1.00 90.50 104 GLN A O 1
ATOM 799 N N . SER A 1 105 ? -11.474 3.886 12.054 1.00 90.75 105 SER A N 1
ATOM 800 C CA . SER A 1 105 ? -11.997 5.040 12.801 1.00 90.75 105 SER A CA 1
ATOM 801 C C . SER A 1 105 ? -13.531 5.067 12.858 1.00 90.75 105 SER A C 1
ATOM 803 O O . SER A 1 105 ? -14.113 5.459 13.872 1.00 90.75 105 SER A O 1
ATOM 805 N N . ARG A 1 106 ? -14.224 4.612 11.804 1.00 89.69 106 ARG A N 1
ATOM 806 C CA . ARG A 1 106 ? -15.692 4.488 11.802 1.00 89.69 106 ARG A CA 1
ATOM 807 C C . ARG A 1 106 ? -16.193 3.407 12.754 1.00 89.69 106 ARG A C 1
ATOM 809 O O . ARG A 1 106 ? -17.231 3.623 13.389 1.00 89.69 106 ARG A O 1
ATOM 816 N N . SER A 1 107 ? -15.510 2.266 12.858 1.00 88.06 107 SER A N 1
ATOM 817 C CA . SER A 1 107 ? -15.897 1.215 13.808 1.00 88.06 107 SER A CA 1
ATOM 818 C C . SER A 1 107 ? -15.766 1.678 15.256 1.00 88.06 107 SER A C 1
ATOM 820 O O . SER A 1 107 ? -16.709 1.488 16.029 1.00 88.06 107 SER A O 1
ATOM 822 N N . ASP A 1 108 ? -14.680 2.371 15.601 1.00 87.12 108 ASP A N 1
ATOM 823 C CA . ASP A 1 108 ? -14.450 2.868 16.964 1.00 87.12 108 ASP A CA 1
ATOM 824 C C . ASP A 1 108 ? -15.527 3.875 17.391 1.00 87.12 108 ASP A C 1
ATOM 826 O O . ASP A 1 108 ? -16.124 3.760 18.466 1.00 87.12 108 ASP A O 1
ATOM 830 N N . VAL A 1 109 ? -15.857 4.825 16.508 1.00 85.62 109 VAL A N 1
ATOM 831 C CA . VAL A 1 109 ? -16.928 5.806 16.751 1.00 85.62 109 VAL A CA 1
ATOM 832 C C . VAL A 1 109 ? -18.289 5.122 16.898 1.00 85.62 109 VAL A C 1
ATOM 834 O O . VAL A 1 109 ? -19.074 5.494 17.772 1.00 85.62 109 VAL A O 1
ATOM 837 N N . SER A 1 110 ? -18.578 4.106 16.080 1.00 89.06 110 SER A N 1
ATOM 838 C CA . SER A 1 110 ? -19.864 3.395 16.112 1.00 89.06 110 SER A CA 1
ATOM 839 C C . SER A 1 110 ? -20.085 2.659 17.438 1.00 89.06 110 SER A C 1
ATOM 841 O O . SER A 1 110 ? -21.176 2.727 18.007 1.00 89.06 110 SER A O 1
ATOM 843 N N . LEU A 1 111 ? -19.053 2.005 17.977 1.00 81.56 111 LEU A N 1
ATOM 844 C CA . LEU A 1 111 ? -19.130 1.315 19.270 1.00 81.56 111 LEU A CA 1
ATOM 845 C C . LEU A 1 111 ? -19.322 2.293 20.438 1.00 81.56 111 LEU A C 1
ATOM 847 O O . LEU A 1 111 ? -20.170 2.062 21.308 1.00 81.56 111 LEU A O 1
ATOM 851 N N . LEU A 1 112 ? -18.589 3.409 20.444 1.00 85.06 112 LEU A N 1
ATOM 852 C CA . LEU A 1 112 ? -18.758 4.466 21.448 1.00 85.06 112 LEU A CA 1
ATOM 853 C C . LEU A 1 112 ? -20.158 5.092 21.389 1.00 85.06 112 LEU A C 1
ATOM 855 O O . LEU A 1 112 ? -20.772 5.337 22.428 1.00 85.06 112 LEU A O 1
ATOM 859 N N . ALA A 1 113 ? -20.706 5.297 20.189 1.00 86.88 113 ALA A N 1
ATOM 860 C CA . ALA A 1 113 ? -22.056 5.826 20.015 1.00 86.88 113 ALA A CA 1
ATOM 861 C C . ALA A 1 113 ? -23.131 4.872 20.568 1.00 86.88 113 ALA A C 1
ATOM 863 O O . ALA A 1 113 ? -24.037 5.307 21.284 1.00 86.88 113 ALA A O 1
ATOM 864 N N . ILE A 1 114 ? -23.029 3.567 20.293 1.00 86.25 114 ILE A N 1
ATOM 865 C CA . ILE A 1 114 ? -23.993 2.565 20.780 1.00 86.25 114 ILE A CA 1
ATOM 866 C C . ILE A 1 114 ? -23.921 2.432 22.308 1.00 86.25 114 ILE A C 1
ATOM 868 O O . ILE A 1 114 ? -24.948 2.450 22.987 1.00 86.25 114 ILE A O 1
ATOM 872 N N . THR A 1 115 ? -22.717 2.339 22.873 1.00 85.00 115 THR A N 1
ATOM 873 C CA . THR A 1 115 ? -22.539 2.198 24.330 1.00 85.00 115 THR A CA 1
ATOM 874 C C . THR A 1 115 ? -22.951 3.460 25.088 1.00 85.00 115 THR A C 1
ATOM 876 O O . THR A 1 115 ? -23.657 3.370 26.096 1.00 85.00 115 THR A O 1
ATOM 879 N N . GLY A 1 116 ? -22.595 4.640 24.574 1.00 86.50 116 GLY A N 1
ATOM 880 C CA . GLY A 1 116 ? -22.992 5.925 25.146 1.00 86.50 116 GLY A CA 1
ATOM 881 C C . GLY A 1 116 ? -24.508 6.130 25.134 1.00 86.50 116 GLY A C 1
ATOM 882 O O . GLY A 1 116 ? -25.096 6.472 26.162 1.00 86.50 116 GLY A O 1
ATOM 883 N N . THR A 1 117 ? -25.171 5.861 24.005 1.00 84.56 117 THR A N 1
ATOM 884 C CA . THR A 1 117 ? -26.640 5.964 23.910 1.00 84.56 117 THR A CA 1
ATOM 885 C C . THR A 1 117 ? -27.348 4.948 24.805 1.00 84.56 117 THR A C 1
ATOM 887 O O . THR A 1 117 ? -28.305 5.311 25.492 1.00 84.56 117 THR A O 1
ATOM 890 N N . GLY A 1 118 ? -26.850 3.710 24.883 1.00 88.00 118 GLY A N 1
ATOM 891 C CA . GLY A 1 118 ? -27.370 2.685 25.790 1.00 88.00 118 GLY A CA 1
ATOM 892 C C . GLY A 1 118 ? -27.326 3.112 27.261 1.00 88.00 118 GLY A C 1
ATOM 893 O O . GLY A 1 118 ? -28.344 3.041 27.954 1.00 88.00 118 GLY A O 1
ATOM 894 N N . LEU A 1 119 ? -26.186 3.631 27.733 1.00 91.12 119 LEU A N 1
ATOM 895 C CA . LEU A 1 119 ? -26.040 4.150 29.100 1.00 91.12 119 LEU A CA 1
ATOM 896 C C . LEU A 1 119 ? -27.004 5.310 29.387 1.00 91.12 119 LEU A C 1
ATOM 898 O O . LEU A 1 119 ? -27.656 5.319 30.433 1.00 91.12 119 LEU A O 1
ATOM 902 N N . LEU A 1 120 ? -27.149 6.258 28.455 1.00 91.44 120 LEU A N 1
ATOM 903 C CA . LEU A 1 120 ? -28.072 7.389 28.606 1.00 91.44 120 LEU A CA 1
ATOM 904 C C . LEU A 1 120 ? -29.531 6.933 28.728 1.00 91.44 120 LEU A C 1
ATOM 906 O O . LEU A 1 120 ? -30.263 7.440 29.581 1.00 91.44 120 LEU A O 1
ATOM 910 N N . ILE A 1 121 ? -29.948 5.949 27.928 1.00 92.19 121 ILE A N 1
ATOM 911 C CA . ILE A 1 121 ? -31.300 5.378 27.988 1.00 92.19 121 ILE A CA 1
ATOM 912 C C . ILE A 1 121 ? -31.539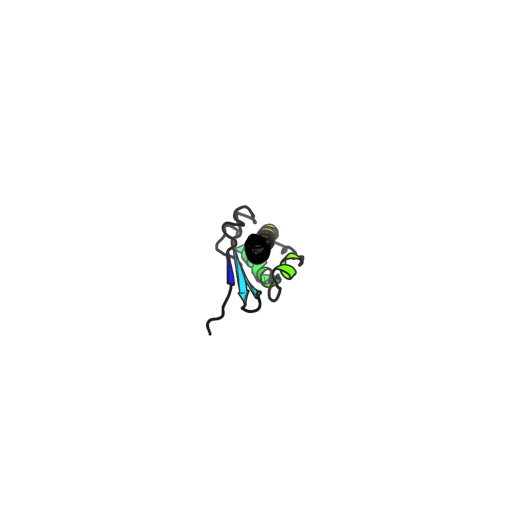 4.694 29.340 1.00 92.19 121 ILE A C 1
ATOM 914 O O . ILE A 1 121 ? -32.586 4.911 29.956 1.00 92.19 121 ILE A O 1
ATOM 918 N N . ILE A 1 122 ? -30.570 3.924 29.844 1.00 92.62 122 ILE A N 1
ATOM 919 C CA . ILE A 1 122 ? -30.666 3.248 31.150 1.00 92.62 122 ILE A CA 1
ATOM 920 C C . ILE A 1 122 ? -30.778 4.270 32.289 1.00 92.62 122 ILE A C 1
ATOM 922 O O . ILE A 1 122 ? -31.646 4.133 33.155 1.00 92.62 122 ILE A O 1
ATOM 926 N N . ILE A 1 123 ? -29.956 5.323 32.276 1.00 93.75 123 ILE A N 1
ATOM 927 C CA . ILE A 1 123 ? -29.998 6.395 33.284 1.00 93.75 123 ILE A CA 1
ATOM 928 C C . ILE A 1 123 ? -31.350 7.121 33.241 1.00 93.75 123 ILE A C 1
ATOM 930 O O . ILE A 1 123 ? -31.980 7.323 34.285 1.00 93.75 123 ILE A O 1
ATOM 934 N N . ALA A 1 124 ? -31.836 7.468 32.046 1.00 93.38 124 ALA A N 1
ATOM 935 C CA . ALA A 1 124 ? -33.124 8.133 31.867 1.00 93.38 124 ALA A CA 1
ATOM 936 C C . ALA A 1 124 ? -34.299 7.262 32.351 1.00 93.38 124 ALA A C 1
ATOM 938 O O . ALA A 1 124 ? -35.186 7.758 33.052 1.00 93.38 124 ALA A O 1
ATOM 939 N N . LEU A 1 125 ? -34.285 5.959 32.049 1.00 94.31 125 LEU A N 1
ATOM 940 C CA . LEU A 1 125 ? -35.271 4.988 32.535 1.00 94.31 125 LEU A CA 1
ATOM 941 C C . LEU A 1 125 ? -35.225 4.839 34.058 1.00 94.31 125 LEU A C 1
ATOM 943 O O . LEU A 1 125 ? -36.272 4.864 34.707 1.00 94.31 125 LEU A O 1
ATOM 947 N N . GLY A 1 126 ? -34.033 4.741 34.648 1.00 93.75 126 GLY A N 1
ATOM 948 C CA . GLY A 1 126 ? -33.853 4.682 36.099 1.00 93.75 126 GLY A CA 1
ATOM 949 C C . GLY A 1 126 ? -34.428 5.916 36.797 1.00 93.75 126 GLY A C 1
ATOM 950 O O . GLY A 1 126 ? -35.231 5.793 37.729 1.00 93.75 126 GLY A O 1
ATOM 951 N N . TYR A 1 127 ? -34.107 7.113 36.296 1.00 94.38 127 TYR A N 1
ATOM 952 C CA . TYR A 1 127 ? -34.673 8.366 36.798 1.00 94.38 127 TYR A CA 1
ATOM 953 C C . TYR A 1 127 ? -36.201 8.409 36.644 1.00 94.38 127 TYR A C 1
ATOM 955 O O . TYR A 1 127 ? -36.919 8.785 37.577 1.00 94.38 127 TYR A O 1
ATOM 963 N N . PHE A 1 128 ? -36.724 7.970 35.497 1.00 94.31 128 PHE A N 1
ATOM 964 C CA . PHE A 1 128 ? -38.161 7.905 35.234 1.00 94.31 128 PHE A CA 1
ATOM 965 C C . PHE A 1 128 ? -38.893 6.974 36.215 1.00 94.31 128 PHE A C 1
ATOM 967 O O . PHE A 1 128 ? -39.923 7.356 36.782 1.00 94.31 128 PHE A O 1
ATOM 974 N N . LEU A 1 129 ? -38.347 5.785 36.485 1.00 92.50 129 LEU A N 1
ATOM 975 C CA . LEU A 1 129 ? -38.917 4.821 37.432 1.00 92.50 129 LEU A CA 1
ATOM 976 C C . LEU A 1 129 ? -38.868 5.332 38.880 1.00 92.50 129 LEU A C 1
ATOM 978 O O . LEU A 1 129 ? -39.872 5.236 39.597 1.00 92.50 129 LEU A O 1
ATOM 982 N N . LEU A 1 130 ? -37.758 5.948 39.302 1.00 90.94 130 LEU A N 1
ATOM 983 C CA . LEU A 1 130 ? -37.642 6.588 40.620 1.00 90.94 130 LEU A CA 1
ATOM 984 C C . LEU A 1 130 ? -38.665 7.720 40.787 1.00 90.94 130 LEU A C 1
ATOM 986 O O . LEU A 1 130 ? -39.361 7.799 41.807 1.00 90.94 130 LEU A O 1
ATOM 990 N N . ARG A 1 131 ? -38.836 8.556 39.756 1.00 91.06 131 ARG A N 1
ATOM 991 C CA . ARG A 1 131 ? -39.836 9.633 39.738 1.00 91.06 131 ARG A CA 1
ATOM 992 C C . ARG A 1 131 ? -41.265 9.087 39.818 1.00 91.06 131 ARG A C 1
ATOM 994 O O . ARG A 1 131 ? -42.091 9.650 40.541 1.00 91.06 131 ARG A O 1
ATOM 1001 N N . ARG A 1 132 ? -41.561 7.974 39.137 1.00 86.19 132 ARG A N 1
ATOM 1002 C CA . ARG A 1 132 ? -42.873 7.302 39.192 1.00 86.19 132 ARG A CA 1
ATOM 1003 C C . ARG A 1 132 ? -43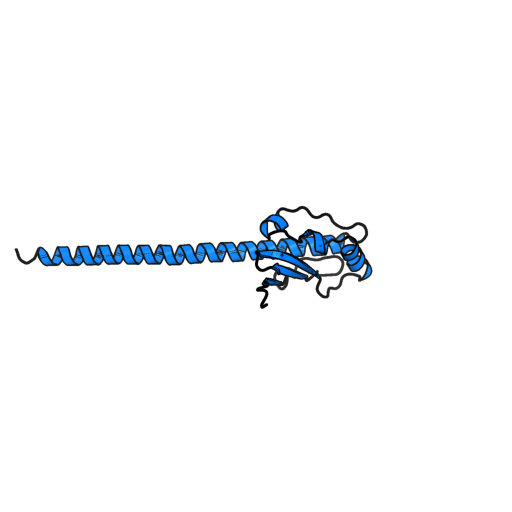.172 6.742 40.587 1.00 86.19 132 ARG A C 1
ATOM 1005 O O . ARG A 1 132 ? -44.284 6.928 41.081 1.00 86.19 132 ARG A O 1
ATOM 1012 N N . LYS A 1 133 ? -42.185 6.134 41.260 1.00 82.12 133 LYS A N 1
ATOM 1013 C CA . LYS A 1 133 ? -42.326 5.629 42.641 1.00 82.12 133 LYS A CA 1
ATOM 1014 C C . LYS A 1 133 ? -42.583 6.761 43.644 1.00 82.12 133 LYS A C 1
ATOM 1016 O O . LYS A 1 133 ? -43.451 6.614 44.502 1.00 82.12 133 LYS A O 1
ATOM 1021 N N . LYS A 1 134 ? -41.901 7.908 43.508 1.00 79.25 134 LYS A N 1
ATOM 1022 C CA . LYS A 1 134 ? -42.103 9.080 44.385 1.00 79.25 134 LYS A CA 1
ATOM 1023 C C . LYS A 1 134 ? -43.516 9.673 44.272 1.00 79.25 134 LYS A C 1
ATOM 1025 O O . LYS A 1 134 ? -44.094 10.026 45.292 1.00 79.25 134 LYS A O 1
ATOM 1030 N N . ARG A 1 135 ? -44.104 9.735 43.067 1.00 72.75 135 ARG A N 1
ATOM 1031 C CA . ARG A 1 135 ? -45.483 10.236 42.870 1.00 72.75 135 ARG A CA 1
ATOM 1032 C C . ARG A 1 135 ? -46.550 9.362 43.537 1.00 72.75 135 ARG A C 1
ATOM 1034 O O . ARG A 1 135 ? -47.502 9.903 44.079 1.00 72.75 135 ARG A O 1
ATOM 1041 N N . ARG A 1 136 ? -46.381 8.035 43.543 1.00 66.69 136 ARG A N 1
ATOM 1042 C CA . ARG A 1 136 ? -47.345 7.102 44.158 1.00 66.69 136 ARG A CA 1
ATOM 1043 C C . ARG A 1 136 ? -47.445 7.218 45.681 1.00 66.69 136 ARG A C 1
ATOM 1045 O O . ARG A 1 136 ? -48.519 6.990 46.216 1.00 66.69 136 ARG A O 1
ATOM 1052 N N . LYS A 1 137 ? -46.358 7.573 46.374 1.00 61.00 137 LYS A N 1
ATOM 1053 C CA . LYS A 1 137 ? -46.370 7.736 47.839 1.00 61.00 137 LYS A CA 1
ATOM 1054 C C . LYS A 1 137 ? -47.090 9.002 48.317 1.00 61.00 137 LYS A C 1
ATOM 1056 O O . LYS A 1 137 ? -47.519 9.033 49.454 1.00 61.00 137 LYS A O 1
ATOM 1061 N N . LYS A 1 138 ? -47.236 10.020 47.462 1.00 60.62 138 LYS A N 1
ATOM 1062 C CA . LYS A 1 138 ? -47.806 11.329 47.826 1.00 60.62 138 LYS A CA 1
ATOM 1063 C C . LYS A 1 138 ? -49.335 11.423 47.671 1.00 60.62 138 LYS A C 1
ATOM 1065 O O . LYS A 1 138 ? -49.878 12.503 47.824 1.00 60.62 138 LYS A O 1
ATOM 1070 N N . GLY A 1 139 ? -49.999 10.332 47.279 1.00 59.09 139 GLY A N 1
ATOM 1071 C CA . GLY A 1 139 ? -51.456 10.264 47.089 1.00 59.09 139 GLY A CA 1
ATOM 1072 C C . GLY A 1 139 ? -52.189 9.446 48.158 1.00 59.09 139 GLY A C 1
ATOM 1073 O O . GLY A 1 139 ? -53.308 9.022 47.903 1.00 59.09 139 GLY A O 1
ATOM 1074 N N . TYR A 1 140 ? -51.536 9.166 49.291 1.00 56.25 140 TYR A N 1
ATOM 1075 C CA . TYR A 1 140 ? -52.089 8.422 50.434 1.00 56.25 140 TYR A CA 1
ATOM 1076 C C . TYR A 1 140 ? -51.994 9.211 51.758 1.00 56.25 140 TYR A C 1
ATOM 1078 O O . TYR A 1 140 ? -52.217 8.635 52.819 1.00 56.25 140 TYR A O 1
ATOM 1086 N N . GLU A 1 141 ? -51.650 10.498 51.691 1.00 53.50 141 GLU A N 1
ATOM 1087 C CA . GLU A 1 141 ? -51.782 11.475 52.786 1.00 53.50 141 GLU A CA 1
ATOM 1088 C C . GLU A 1 141 ? -52.924 12.427 52.429 1.00 53.50 141 GLU A C 1
ATOM 1090 O O . GLU A 1 141 ? -53.706 12.770 53.340 1.00 53.50 141 GLU A O 1
#

Secondary structure (DSSP, 8-state):
-----EEEE-TTTTTT-B-SSSB--EEEEE-TTS-EEEEEEPS-SS-HHHHHHHHHTTGGGTTTT--HHHHHH---PPPTT-HHHHHHHHHHHHHHHHHHHHHHHHHHHHHHHHHHHHHHHHHHHHHHHHHHHHHHHTT--

Foldseek 3Di:
DPFPKDKQWLPPQQQVQQFDAGAFTWIFIATPVQAGQWIGTDDDDDDVVLVVQCVVVVLRVPRGRHHLVRLLVDDDAAGPPNRRNSSNSSVSSNRSSVVVVVVVVVVVVVVCVVVVVVVVVVVVVVVVVVVVVVVVVVPPD

Sequence (141 aa):
MNNDTLILQSKPYTDKVIGFAGPTPLEIILDASGKISEVKLLPNKDTPKYVQIAIDDGLLKAWNGLTPQEALAKKVDAVSGATFTSRGIINTVHKRLEVYEAEQSRSDVSLLAITGTGLLIIIALGYFLLRRKKRRKKGYE

pLDDT: mean 91.81, std 10.97, range [38.81, 98.56]

Radius of gyration: 25.38 Å; chains: 1; bounding box: 67×33×72 Å